Protein AF-A0A2E4G5W6-F1 (afdb_monomer)

Solvent-accessible surface area (backbone atoms only — not comparable to full-atom values): 6789 Å² total; per-residue (Å²): 129,82,66,74,68,64,80,76,56,88,83,87,88,67,90,46,56,69,54,44,52,52,46,38,73,75,73,43,85,58,76,63,47,75,35,42,46,75,60,57,67,69,64,52,54,46,64,72,65,70,58,87,76,88,76,76,81,68,80,79,69,26,27,45,52,50,52,53,50,50,51,53,52,22,63,78,69,74,39,74,60,57,49,73,48,70,49,49,91,47,65,68,57,39,49,51,40,54,48,54,53,56,51,43,34,73,76,70,70,71

Mean predicted aligned error: 7.28 Å

Sequence (110 aa):
MADSRYNQFSWDIVRSYDAFVAYIEERGVPEFISFDHDLADEHYRALMSGQDHEEHKLPEKTGYTCAKWLVEYCIDKGQKFPEFHVHSMNPIGGDNIKGVVASARKAAGI

Structure (mmCIF, N/CA/C/O backbone):
data_AF-A0A2E4G5W6-F1
#
_entry.id   AF-A0A2E4G5W6-F1
#
loop_
_atom_site.group_PDB
_atom_site.id
_atom_site.type_symbol
_atom_site.label_atom_id
_atom_site.label_alt_id
_atom_site.label_comp_id
_atom_site.label_asym_id
_atom_site.label_entity_id
_atom_site.label_seq_id
_atom_site.pdbx_PDB_ins_code
_atom_site.Cartn_x
_atom_site.Cartn_y
_atom_site.Cartn_z
_atom_site.occupancy
_atom_site.B_iso_or_equiv
_atom_site.auth_seq_id
_atom_site.auth_comp_id
_atom_site.auth_asym_id
_atom_site.auth_atom_id
_atom_site.pdbx_PDB_model_num
ATOM 1 N N . MET A 1 1 ? 18.798 -10.092 5.964 1.00 49.00 1 MET A N 1
ATOM 2 C CA . MET A 1 1 ? 17.978 -11.131 6.627 1.00 49.00 1 MET A CA 1
ATOM 3 C C . MET A 1 1 ? 16.531 -10.828 6.304 1.00 49.00 1 MET A C 1
ATOM 5 O O . MET A 1 1 ? 16.169 -9.662 6.395 1.00 49.00 1 MET A O 1
ATOM 9 N N . ALA A 1 2 ? 15.747 -11.823 5.884 1.00 58.81 2 ALA A N 1
ATOM 10 C CA . ALA A 1 2 ? 14.305 -11.644 5.729 1.00 58.81 2 ALA A CA 1
ATOM 11 C C . ALA A 1 2 ? 13.705 -11.253 7.089 1.00 58.81 2 ALA A C 1
ATOM 13 O O . ALA A 1 2 ? 14.117 -11.791 8.119 1.00 58.81 2 ALA A O 1
ATOM 14 N N . ASP A 1 3 ? 12.797 -10.280 7.093 1.00 66.38 3 ASP A N 1
ATOM 15 C CA . ASP A 1 3 ? 12.135 -9.809 8.308 1.00 66.38 3 ASP A CA 1
ATOM 16 C C . ASP A 1 3 ? 11.410 -10.987 8.987 1.00 66.38 3 ASP A C 1
ATOM 18 O O . ASP A 1 3 ? 10.626 -11.695 8.357 1.00 66.38 3 ASP A O 1
ATOM 22 N N . SER A 1 4 ? 11.683 -11.254 10.266 1.00 71.69 4 SER A N 1
ATOM 23 C CA . SER A 1 4 ? 11.142 -12.437 10.953 1.00 71.69 4 SER A CA 1
ATOM 24 C C . SER A 1 4 ? 9.613 -12.428 11.056 1.00 71.69 4 SER A C 1
ATOM 26 O O . SER A 1 4 ? 9.016 -13.486 11.268 1.00 71.69 4 SER A O 1
ATOM 28 N N . ARG A 1 5 ? 8.973 -11.269 10.842 1.00 73.94 5 ARG A N 1
ATOM 29 C CA . ARG A 1 5 ? 7.515 -11.132 10.741 1.00 73.94 5 ARG A CA 1
ATOM 30 C C . ARG A 1 5 ? 6.928 -11.918 9.573 1.00 73.94 5 ARG A C 1
ATOM 32 O O . ARG A 1 5 ? 5.811 -12.400 9.695 1.00 73.94 5 ARG A O 1
ATOM 39 N N . TYR A 1 6 ? 7.674 -12.138 8.486 1.00 71.88 6 TYR A N 1
ATOM 40 C CA . TYR A 1 6 ? 7.181 -12.933 7.352 1.00 71.88 6 TYR A CA 1
ATOM 41 C C . TYR A 1 6 ? 6.806 -14.365 7.744 1.00 71.88 6 TYR A C 1
ATOM 43 O O . TYR A 1 6 ? 5.867 -14.917 7.180 1.00 71.88 6 TYR A O 1
ATOM 51 N N . ASN A 1 7 ? 7.473 -14.943 8.744 1.00 79.75 7 ASN A N 1
ATOM 52 C CA . ASN A 1 7 ? 7.211 -16.313 9.193 1.00 79.75 7 ASN A CA 1
ATOM 53 C C . ASN A 1 7 ? 6.015 -16.424 10.154 1.00 79.75 7 ASN A C 1
ATOM 55 O O . ASN A 1 7 ? 5.684 -17.525 10.584 1.00 79.75 7 ASN A O 1
ATOM 59 N N . GLN A 1 8 ? 5.400 -15.299 10.533 1.00 79.31 8 GLN A N 1
ATOM 60 C CA . GLN A 1 8 ? 4.273 -15.260 11.470 1.00 79.31 8 GLN A CA 1
ATOM 61 C C . GLN A 1 8 ? 2.914 -15.290 10.760 1.00 79.31 8 GLN A C 1
ATOM 63 O O . GLN A 1 8 ? 1.894 -15.476 11.418 1.00 79.31 8 GLN A O 1
ATOM 68 N N . PHE A 1 9 ? 2.895 -15.135 9.432 1.00 78.88 9 PHE A N 1
ATOM 69 C CA . PHE A 1 9 ? 1.672 -15.021 8.639 1.00 78.88 9 PHE A CA 1
ATOM 70 C C . PHE A 1 9 ? 1.621 -16.058 7.515 1.00 78.88 9 PHE A C 1
ATOM 72 O O . PHE A 1 9 ? 2.647 -16.474 6.976 1.00 78.88 9 PHE A O 1
ATOM 79 N N . SER A 1 10 ? 0.399 -16.443 7.137 1.00 87.06 10 SER A N 1
ATOM 80 C CA . SER A 1 10 ? 0.136 -17.040 5.824 1.00 87.06 10 SER A CA 1
ATOM 81 C C . SER A 1 10 ? -0.041 -15.912 4.811 1.00 87.06 10 SER A C 1
ATOM 83 O O . SER A 1 10 ? -0.708 -14.925 5.111 1.00 87.06 10 SER A O 1
ATOM 85 N N . TRP A 1 11 ? 0.574 -16.045 3.637 1.00 90.00 11 TRP A N 1
ATOM 86 C CA . TRP A 1 11 ? 0.630 -14.978 2.639 1.00 90.00 11 TRP A CA 1
ATOM 87 C C . TRP A 1 11 ? -0.201 -15.312 1.406 1.00 90.00 11 TRP A C 1
ATOM 89 O O . TRP A 1 11 ? 0.067 -16.304 0.729 1.00 90.00 11 TRP A O 1
ATOM 99 N N . ASP A 1 12 ? -1.133 -14.425 1.070 1.00 94.00 12 ASP A N 1
ATOM 100 C CA . ASP A 1 12 ? -1.748 -14.358 -0.252 1.00 94.00 12 ASP A CA 1
ATOM 101 C C . ASP A 1 12 ? -0.923 -13.403 -1.131 1.00 94.00 12 ASP A C 1
ATOM 103 O O . ASP A 1 12 ? -0.717 -12.238 -0.786 1.00 94.00 12 ASP A O 1
ATOM 107 N N . ILE A 1 13 ? -0.399 -13.904 -2.255 1.00 92.31 13 ILE A N 1
ATOM 108 C CA . ILE A 1 13 ? 0.511 -13.147 -3.130 1.00 92.31 13 ILE A CA 1
ATOM 109 C C . ILE A 1 13 ? -0.234 -12.692 -4.384 1.00 92.31 13 ILE A C 1
ATOM 111 O O . ILE A 1 13 ? -0.573 -13.506 -5.245 1.00 92.31 13 ILE A O 1
ATOM 115 N N . VAL A 1 14 ? -0.398 -11.378 -4.528 1.00 92.25 14 VAL A N 1
ATOM 116 C CA . VAL A 1 14 ? -0.908 -10.720 -5.740 1.00 92.25 14 VAL A CA 1
ATOM 117 C C . VAL A 1 14 ? 0.236 -10.037 -6.488 1.00 92.25 14 VAL A C 1
ATOM 119 O O . VAL A 1 14 ? 1.164 -9.522 -5.870 1.00 92.25 14 VAL A O 1
ATOM 122 N N . ARG A 1 15 ? 0.202 -10.074 -7.827 1.00 89.44 15 ARG A N 1
ATOM 123 C CA . ARG A 1 15 ? 1.321 -9.629 -8.686 1.00 89.44 15 ARG A CA 1
ATOM 124 C C . ARG A 1 15 ? 0.963 -8.539 -9.700 1.00 89.44 15 ARG A C 1
ATOM 126 O O . ARG A 1 15 ? 1.735 -8.264 -10.608 1.00 89.44 15 ARG A O 1
ATOM 133 N N . SER A 1 16 ? -0.213 -7.941 -9.578 1.00 88.94 16 SER A N 1
ATOM 134 C CA . SER A 1 16 ? -0.589 -6.772 -10.369 1.00 88.94 16 SER A CA 1
ATOM 135 C C . SER A 1 16 ? -1.454 -5.846 -9.534 1.00 88.94 16 SER A C 1
ATOM 137 O O . SER A 1 16 ? -2.096 -6.279 -8.573 1.00 88.94 16 SER A O 1
ATOM 139 N N . TYR A 1 17 ? -1.492 -4.575 -9.923 1.00 90.88 17 TYR A N 1
ATOM 140 C CA . TYR A 1 17 ? -2.360 -3.594 -9.284 1.00 90.88 17 TYR A CA 1
ATOM 141 C C . TYR A 1 17 ? -3.836 -4.008 -9.344 1.00 90.88 17 TYR A C 1
ATOM 143 O O . TYR A 1 17 ? -4.535 -3.934 -8.339 1.00 90.88 17 TYR A O 1
ATOM 151 N N . ASP A 1 18 ? -4.309 -4.499 -10.492 1.00 91.88 18 ASP A N 1
ATOM 152 C CA . ASP A 1 18 ? -5.719 -4.874 -10.641 1.00 91.88 18 ASP A CA 1
ATOM 153 C C . ASP A 1 18 ? -6.072 -6.081 -9.752 1.00 91.88 18 ASP A C 1
ATOM 155 O O . ASP A 1 18 ? -7.122 -6.095 -9.113 1.00 91.88 18 ASP A O 1
ATOM 159 N N . ALA A 1 19 ? -5.165 -7.063 -9.635 1.00 93.19 19 ALA A N 1
ATOM 160 C CA . ALA A 1 19 ? -5.339 -8.189 -8.718 1.00 93.19 19 ALA A CA 1
ATOM 161 C C . ALA A 1 19 ? -5.305 -7.743 -7.249 1.00 93.19 19 ALA A C 1
ATOM 163 O O . ALA A 1 19 ? -6.034 -8.288 -6.428 1.00 93.19 19 ALA A O 1
ATOM 164 N N . PHE A 1 20 ? -4.480 -6.748 -6.919 1.00 95.50 20 PHE A N 1
ATOM 165 C CA . PHE A 1 20 ? -4.430 -6.154 -5.587 1.00 95.50 20 PHE A CA 1
ATOM 166 C C . PHE A 1 20 ? -5.745 -5.461 -5.214 1.00 95.50 20 PHE A C 1
ATOM 168 O O . PHE A 1 20 ? -6.287 -5.732 -4.145 1.00 95.50 20 PHE A O 1
ATOM 175 N N . VAL A 1 21 ? -6.281 -4.619 -6.101 1.00 96.06 21 VAL A N 1
ATOM 176 C CA . VAL A 1 21 ? -7.566 -3.936 -5.888 1.00 96.06 21 VAL A CA 1
ATOM 177 C C . VAL A 1 21 ? -8.685 -4.956 -5.701 1.00 96.06 21 VAL A C 1
ATOM 179 O O . VAL A 1 21 ? -9.360 -4.932 -4.674 1.00 96.06 21 VAL A O 1
ATOM 182 N N . ALA A 1 22 ? -8.812 -5.907 -6.632 1.00 97.38 22 ALA A N 1
ATOM 183 C CA . ALA A 1 22 ? -9.832 -6.949 -6.559 1.00 97.38 22 ALA A CA 1
ATOM 184 C C . ALA A 1 22 ? -9.733 -7.759 -5.257 1.00 97.38 22 ALA A C 1
ATOM 186 O O . ALA A 1 22 ? -10.748 -8.047 -4.627 1.00 97.38 22 ALA A O 1
ATOM 187 N N . TYR A 1 23 ? -8.513 -8.074 -4.811 1.00 96.94 23 TYR A N 1
ATOM 188 C CA . TYR A 1 23 ? -8.289 -8.797 -3.562 1.00 96.94 23 TYR A CA 1
ATOM 189 C C . TYR A 1 23 ? -8.810 -8.025 -2.342 1.00 96.94 23 TYR A C 1
ATOM 191 O O . TYR A 1 23 ? -9.520 -8.598 -1.516 1.00 96.94 23 TYR A O 1
ATOM 199 N N . ILE A 1 24 ? -8.482 -6.733 -2.224 1.00 97.38 24 ILE A N 1
ATOM 200 C CA . ILE A 1 24 ? -8.926 -5.898 -1.097 1.00 97.38 24 ILE A CA 1
ATOM 201 C C . ILE A 1 24 ? -10.441 -5.670 -1.136 1.00 97.38 24 ILE A C 1
ATOM 203 O O . ILE A 1 24 ? -11.086 -5.666 -0.089 1.00 97.38 24 ILE A O 1
ATOM 207 N N . GLU A 1 25 ? -11.027 -5.502 -2.320 1.00 96.62 25 GLU A N 1
ATOM 208 C CA . GLU A 1 25 ? -12.477 -5.343 -2.466 1.00 96.62 25 GLU A CA 1
ATOM 209 C C . GLU A 1 25 ? -13.245 -6.628 -2.114 1.00 96.62 25 GLU A C 1
ATOM 211 O O . GLU A 1 25 ? -14.299 -6.552 -1.483 1.00 96.62 25 GLU A O 1
ATOM 216 N N . GLU A 1 26 ? -12.718 -7.803 -2.472 1.00 97.12 26 GLU A N 1
ATOM 217 C CA . GLU A 1 26 ? -13.357 -9.098 -2.204 1.00 97.12 26 GLU A CA 1
ATOM 218 C C . GLU A 1 26 ? -13.183 -9.553 -0.748 1.00 97.12 26 GLU A C 1
ATOM 220 O O . GLU A 1 26 ? -14.122 -10.063 -0.134 1.00 97.12 26 GLU A O 1
ATOM 225 N N . ARG A 1 27 ? -11.979 -9.392 -0.186 1.00 95.44 27 ARG A N 1
ATOM 226 C CA . ARG A 1 27 ? -11.597 -9.981 1.112 1.00 95.44 27 ARG A CA 1
ATOM 227 C C . ARG A 1 27 ? -11.454 -8.970 2.241 1.00 95.44 27 ARG A C 1
ATOM 229 O O . ARG A 1 27 ? -11.353 -9.369 3.400 1.00 95.44 27 ARG A O 1
ATOM 236 N N . GLY A 1 28 ? -11.480 -7.681 1.921 1.00 95.19 28 GLY A N 1
ATOM 237 C CA . GLY A 1 28 ? -11.244 -6.602 2.867 1.00 95.19 28 GLY A CA 1
ATOM 238 C C . GLY A 1 28 ? -9.761 -6.317 3.102 1.00 95.19 28 GLY A C 1
ATOM 239 O O . GLY A 1 28 ? -8.862 -6.936 2.530 1.00 95.19 28 GLY A O 1
ATOM 240 N N . VAL A 1 29 ? -9.512 -5.332 3.965 1.00 95.19 29 VAL A N 1
ATOM 241 C CA . VAL A 1 29 ? -8.164 -4.902 4.343 1.00 95.19 29 VAL A CA 1
ATOM 242 C C . VAL A 1 29 ? -7.560 -5.924 5.321 1.00 95.19 29 VAL A C 1
ATOM 244 O O . VAL A 1 29 ? -8.171 -6.185 6.360 1.00 95.19 29 VAL A O 1
ATOM 247 N N . PRO A 1 30 ? -6.388 -6.518 5.020 1.00 94.31 30 PRO A N 1
ATOM 248 C CA . PRO A 1 30 ? -5.754 -7.506 5.893 1.00 94.31 30 PRO A CA 1
ATOM 249 C C . PRO A 1 30 ? -5.191 -6.852 7.160 1.00 94.31 30 PRO A C 1
ATOM 251 O O . PRO A 1 30 ? -5.038 -5.641 7.222 1.00 94.31 30 PRO A O 1
ATOM 254 N N . GLU A 1 31 ? -4.805 -7.638 8.165 1.00 92.12 31 GLU A N 1
ATOM 255 C CA . GLU A 1 31 ? -4.127 -7.091 9.355 1.00 92.12 31 GLU A CA 1
ATOM 256 C C . GLU A 1 31 ? -2.698 -6.607 9.055 1.00 92.12 31 GLU A C 1
ATOM 258 O O . GLU A 1 31 ? -2.228 -5.627 9.642 1.00 92.12 31 GLU A O 1
ATOM 263 N N . PHE A 1 32 ? -2.013 -7.290 8.132 1.00 92.94 32 PHE A N 1
ATOM 264 C CA . PHE A 1 32 ? -0.644 -6.996 7.727 1.00 92.94 32 PHE A CA 1
ATOM 265 C C . PHE A 1 32 ? -0.491 -7.066 6.209 1.00 92.94 32 PHE A C 1
ATOM 267 O O . PHE A 1 32 ? -1.029 -7.969 5.567 1.00 92.94 32 PHE A O 1
ATOM 274 N N . ILE A 1 33 ? 0.269 -6.133 5.637 1.00 94.94 33 ILE A N 1
ATOM 275 C CA . ILE A 1 33 ? 0.527 -6.082 4.197 1.00 94.94 33 ILE A CA 1
ATOM 276 C C . ILE A 1 33 ? 2.000 -5.813 3.896 1.00 94.94 33 ILE A C 1
ATOM 278 O O . ILE A 1 33 ? 2.669 -5.063 4.601 1.00 94.94 33 ILE A O 1
ATOM 282 N N . SER A 1 34 ? 2.532 -6.414 2.835 1.00 93.88 34 SER A N 1
ATOM 283 C CA .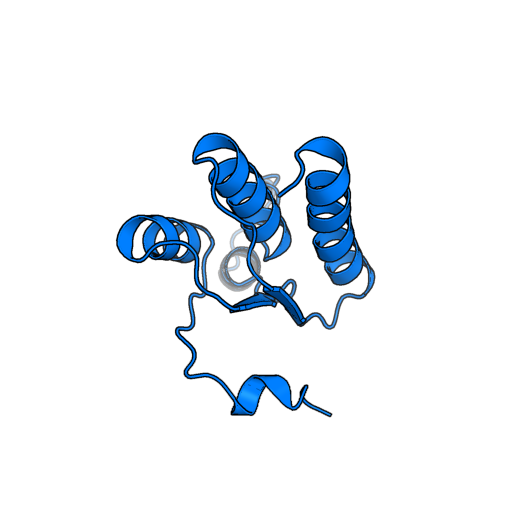 SER A 1 34 ? 3.874 -6.095 2.344 1.00 93.88 34 SER A CA 1
ATOM 284 C C . SER A 1 34 ? 3.789 -5.558 0.925 1.00 93.88 34 SER A C 1
ATOM 286 O O . SER A 1 34 ? 3.226 -6.215 0.051 1.00 93.88 34 SER A O 1
ATOM 288 N N . PHE A 1 35 ? 4.324 -4.358 0.706 1.00 93.94 35 PHE A N 1
ATOM 289 C CA . PHE A 1 35 ? 4.388 -3.740 -0.614 1.00 93.94 35 PHE A CA 1
ATOM 290 C C . PHE A 1 35 ? 5.737 -4.024 -1.263 1.00 93.94 35 PHE A C 1
ATOM 292 O O . PHE A 1 35 ? 6.775 -3.744 -0.662 1.00 93.94 35 PHE A O 1
ATOM 299 N N . ASP A 1 36 ? 5.704 -4.523 -2.496 1.00 89.88 36 ASP A N 1
ATOM 300 C CA . ASP A 1 36 ? 6.887 -4.727 -3.327 1.00 89.88 36 ASP A CA 1
ATOM 301 C C . ASP A 1 36 ? 6.962 -3.632 -4.399 1.00 89.88 36 ASP A C 1
ATOM 303 O O . ASP A 1 36 ? 6.058 -3.494 -5.228 1.00 89.88 36 ASP A O 1
ATOM 307 N N . HIS A 1 37 ? 8.004 -2.803 -4.347 1.00 85.31 37 HIS A N 1
ATOM 308 C CA . HIS A 1 37 ? 8.210 -1.763 -5.358 1.00 85.31 37 HIS A CA 1
ATOM 30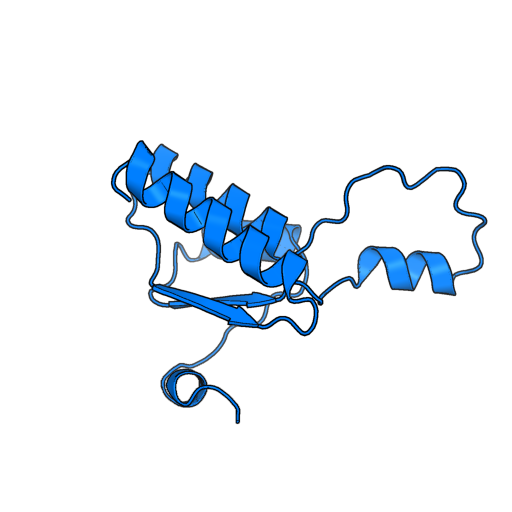9 C C . HIS A 1 37 ? 8.829 -2.325 -6.644 1.00 85.31 37 HIS A C 1
ATOM 311 O O . HIS A 1 37 ? 8.617 -1.761 -7.714 1.00 85.31 37 H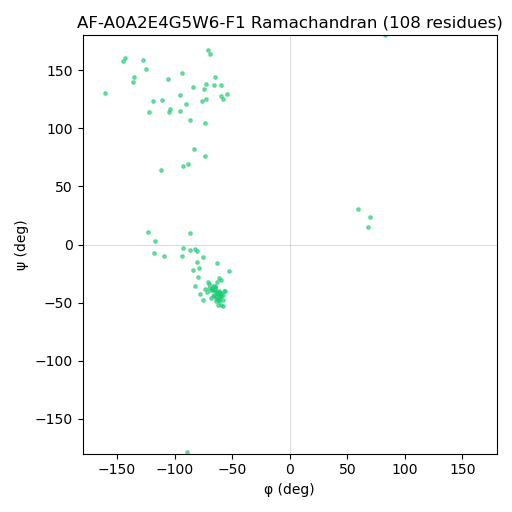IS A O 1
ATOM 317 N N . ASP A 1 38 ? 9.602 -3.404 -6.550 1.00 79.81 38 ASP A N 1
ATOM 318 C CA . ASP A 1 38 ? 10.386 -3.929 -7.669 1.00 79.81 38 ASP A CA 1
ATOM 319 C C . ASP A 1 38 ? 9.585 -4.895 -8.543 1.00 79.81 38 ASP A C 1
ATOM 321 O O . ASP A 1 38 ? 10.069 -5.356 -9.579 1.00 79.81 38 ASP A O 1
ATOM 325 N N . LEU A 1 39 ? 8.349 -5.199 -8.141 1.00 73.62 39 LEU A N 1
ATOM 326 C CA . LEU A 1 39 ? 7.414 -6.005 -8.905 1.00 73.62 39 LEU A CA 1
ATOM 327 C C . LEU A 1 39 ? 6.865 -5.201 -10.103 1.00 73.62 39 LEU A C 1
ATOM 329 O O . LEU A 1 39 ? 5.748 -4.694 -10.096 1.00 73.62 39 LEU A O 1
ATOM 333 N N . ALA A 1 40 ? 7.708 -5.074 -11.123 1.00 62.22 40 ALA A N 1
ATOM 334 C CA . ALA A 1 40 ? 7.544 -4.284 -12.340 1.00 62.22 40 ALA A CA 1
ATOM 335 C C . ALA A 1 40 ? 7.383 -5.206 -13.568 1.00 62.22 40 ALA A C 1
ATOM 337 O O . ALA A 1 40 ? 8.242 -5.287 -14.447 1.00 62.22 40 ALA A O 1
ATOM 338 N N . ASP A 1 41 ? 6.304 -5.990 -13.603 1.00 58.00 41 ASP A N 1
ATOM 339 C CA . ASP A 1 41 ? 6.145 -7.080 -14.584 1.00 58.00 41 ASP A CA 1
ATOM 340 C C . ASP A 1 41 ? 5.588 -6.587 -15.942 1.00 58.00 41 ASP A C 1
ATOM 342 O O . ASP A 1 41 ? 5.769 -7.228 -16.980 1.00 58.00 41 ASP A O 1
ATOM 346 N N . GLU A 1 42 ? 4.909 -5.436 -15.954 1.00 56.69 42 GLU A N 1
ATOM 347 C CA . GLU A 1 42 ? 4.229 -4.887 -17.138 1.00 56.69 42 GLU A CA 1
ATOM 348 C C . GLU A 1 42 ? 5.231 -4.291 -18.137 1.00 56.69 42 GLU A C 1
ATOM 350 O O . GLU A 1 42 ? 5.209 -4.620 -19.324 1.00 56.69 42 GLU A O 1
ATOM 355 N N . HIS A 1 43 ? 6.161 -3.465 -17.647 1.00 54.38 43 HIS A N 1
ATOM 356 C CA . HIS A 1 43 ? 7.181 -2.820 -18.473 1.00 54.38 43 HIS A CA 1
ATOM 357 C C . HIS A 1 43 ? 8.221 -3.815 -18.997 1.00 54.38 43 HIS A C 1
ATOM 359 O O . HIS A 1 43 ? 8.628 -3.715 -20.153 1.00 54.38 43 HIS A O 1
ATOM 365 N N . TYR A 1 44 ? 8.618 -4.812 -18.198 1.00 55.06 44 TYR A N 1
A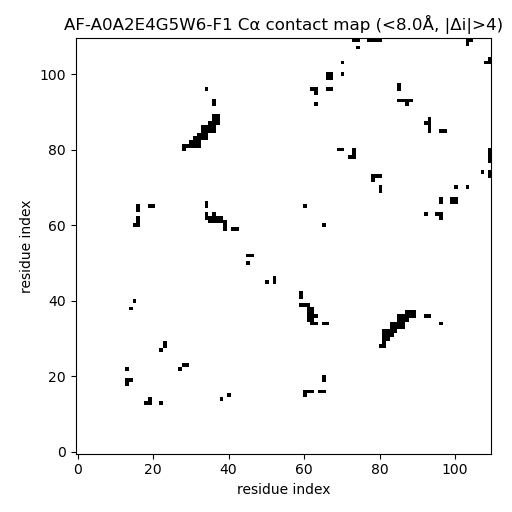TOM 366 C CA . TYR A 1 44 ? 9.601 -5.808 -18.637 1.00 55.06 44 TYR A CA 1
ATOM 367 C C . TYR A 1 44 ? 9.056 -6.716 -19.742 1.00 55.06 44 TYR A C 1
ATOM 369 O O . TYR A 1 44 ? 9.773 -7.011 -20.695 1.00 55.06 44 TYR A O 1
ATOM 377 N N . ARG A 1 45 ? 7.781 -7.128 -19.665 1.00 59.19 45 ARG A N 1
ATOM 378 C CA . ARG A 1 45 ? 7.140 -7.919 -20.730 1.00 59.19 45 ARG A CA 1
ATOM 379 C C . ARG A 1 45 ? 7.098 -7.173 -22.060 1.00 59.19 45 ARG A C 1
ATOM 381 O O . ARG A 1 45 ? 7.330 -7.783 -23.099 1.00 59.19 45 ARG A O 1
ATOM 388 N N . ALA A 1 46 ? 6.824 -5.875 -22.010 1.00 56.84 46 ALA A N 1
ATOM 389 C CA . ALA A 1 46 ? 6.734 -5.019 -23.183 1.00 56.84 46 ALA A CA 1
ATOM 390 C C . ALA A 1 46 ? 8.126 -4.707 -23.779 1.00 56.84 46 ALA A C 1
ATOM 392 O O . ALA A 1 46 ? 8.330 -4.781 -24.986 1.00 56.84 46 ALA A O 1
ATOM 393 N N . LEU A 1 47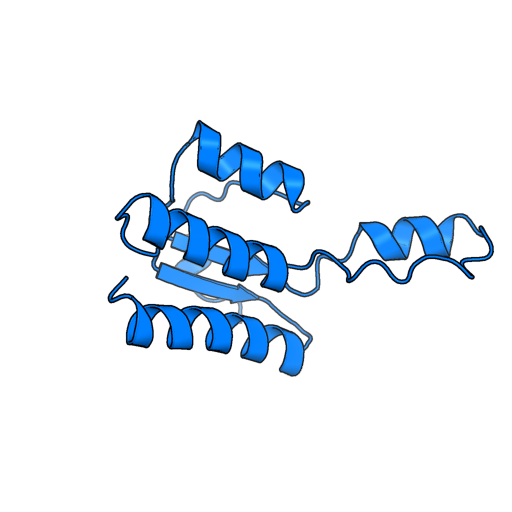 ? 9.137 -4.499 -22.926 1.00 56.66 47 LEU A N 1
ATOM 394 C CA . LEU A 1 47 ? 10.532 -4.354 -23.358 1.00 56.66 47 LEU A CA 1
ATOM 395 C C . LEU A 1 47 ? 11.082 -5.644 -24.000 1.00 56.66 47 LEU A C 1
ATOM 397 O O . LEU A 1 47 ? 11.854 -5.596 -24.955 1.00 56.66 47 LEU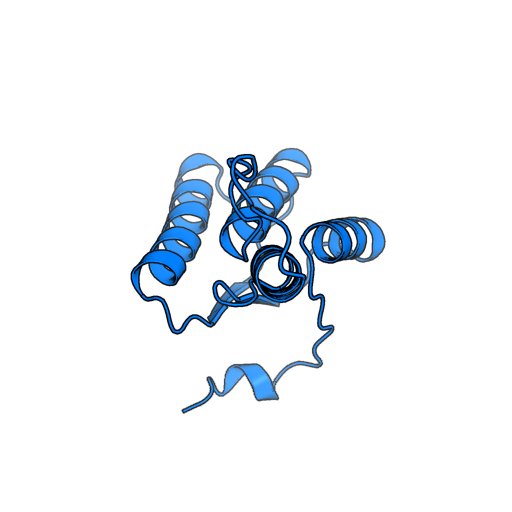 A O 1
ATOM 401 N N . MET A 1 48 ? 10.672 -6.809 -23.486 1.00 58.28 48 MET A N 1
ATOM 402 C CA . MET A 1 48 ? 11.089 -8.127 -23.979 1.00 58.28 48 MET A CA 1
ATOM 403 C C . MET A 1 48 ? 10.320 -8.595 -25.223 1.00 58.28 48 MET A C 1
ATOM 405 O O . MET A 1 48 ? 10.772 -9.525 -25.890 1.00 58.28 48 MET A O 1
ATOM 409 N N . SER A 1 49 ? 9.181 -7.977 -25.562 1.00 63.72 49 SER A N 1
ATOM 410 C CA . SER A 1 49 ? 8.418 -8.307 -26.776 1.00 63.72 49 SER A CA 1
ATOM 411 C C . SER A 1 49 ? 8.994 -7.663 -28.043 1.00 63.72 49 SER A C 1
ATOM 413 O O . SER A 1 49 ? 8.528 -7.965 -29.142 1.00 63.72 49 SER A O 1
ATOM 415 N N . GLY A 1 50 ? 10.018 -6.807 -27.914 1.00 56.97 50 GLY A N 1
ATOM 416 C CA . GLY A 1 50 ? 10.675 -6.143 -29.043 1.00 56.97 50 GLY A CA 1
ATOM 417 C C . GLY A 1 50 ? 9.787 -5.124 -29.760 1.00 56.97 50 GLY A C 1
ATOM 418 O O . GLY A 1 50 ? 10.099 -4.731 -30.883 1.00 56.97 50 GLY A O 1
ATOM 419 N N . GLN A 1 51 ? 8.674 -4.717 -29.144 1.00 58.41 51 GLN A N 1
ATOM 420 C CA . GLN A 1 51 ? 7.865 -3.614 -29.645 1.00 58.41 51 GLN A CA 1
ATOM 421 C C . GLN A 1 51 ? 8.596 -2.299 -29.346 1.00 58.41 51 GLN A C 1
ATOM 423 O O . GLN A 1 51 ? 9.150 -2.109 -28.268 1.00 58.41 51 GLN A O 1
ATOM 428 N N . ASP A 1 52 ? 8.669 -1.410 -30.331 1.00 48.91 52 ASP A N 1
ATOM 429 C CA . ASP A 1 52 ? 9.322 -0.109 -30.190 1.00 48.91 52 ASP A CA 1
ATOM 430 C C . ASP A 1 52 ? 8.408 0.793 -29.340 1.00 48.91 52 ASP A C 1
ATOM 432 O O . ASP A 1 52 ? 7.326 1.198 -29.764 1.00 48.91 52 ASP A O 1
ATOM 436 N N . HIS A 1 53 ? 8.784 1.001 -28.079 1.00 55.38 53 HIS A N 1
ATOM 437 C CA . HIS A 1 53 ? 7.968 1.674 -27.066 1.00 55.38 53 HIS A CA 1
ATOM 438 C C . HIS A 1 53 ? 8.197 3.199 -27.074 1.00 55.38 53 HIS A C 1
ATOM 440 O O . HIS A 1 53 ? 8.723 3.761 -26.118 1.00 55.38 53 HIS A O 1
ATOM 446 N N . GLU A 1 54 ? 7.758 3.903 -28.120 1.00 52.47 54 GLU A N 1
ATOM 447 C CA . GLU A 1 54 ? 7.657 5.380 -28.092 1.00 52.47 54 GLU A CA 1
ATOM 448 C C . GLU A 1 54 ? 6.445 5.873 -27.257 1.00 52.47 54 GLU A C 1
ATOM 450 O O . GLU A 1 54 ? 6.346 7.059 -26.938 1.00 52.47 54 GLU A O 1
ATOM 455 N N . GLU A 1 55 ? 5.525 4.985 -26.843 1.00 49.66 55 GLU A N 1
ATOM 456 C CA . GLU A 1 55 ? 4.221 5.390 -26.280 1.00 49.66 55 GLU A CA 1
ATOM 457 C C . GLU A 1 55 ? 3.918 5.011 -24.817 1.00 49.66 55 GLU A C 1
ATOM 459 O O . GLU A 1 55 ? 2.857 5.367 -24.306 1.00 49.66 55 GLU A O 1
ATOM 464 N N . HIS A 1 56 ? 4.830 4.394 -24.062 1.00 48.53 56 HIS A N 1
ATOM 465 C CA . HIS A 1 56 ? 4.530 4.026 -22.667 1.00 48.53 56 HIS A CA 1
ATOM 466 C C . HIS A 1 56 ? 4.957 5.104 -21.663 1.00 48.53 56 HIS A C 1
ATOM 468 O O . HIS A 1 56 ? 5.856 4.933 -20.847 1.00 48.53 56 HIS A O 1
ATOM 474 N N . LYS A 1 57 ? 4.255 6.243 -21.727 1.00 51.88 57 LYS A N 1
ATOM 475 C CA . LYS A 1 57 ? 4.251 7.306 -20.699 1.00 51.88 57 LYS A CA 1
ATOM 476 C C . LYS A 1 57 ? 3.229 7.061 -19.584 1.00 51.88 57 LYS A C 1
ATOM 478 O O . LYS A 1 57 ? 2.952 7.970 -18.800 1.00 51.88 57 LYS A O 1
ATOM 483 N N . LEU A 1 58 ? 2.617 5.880 -19.526 1.00 53.25 58 LEU A N 1
ATOM 484 C CA . LEU A 1 58 ? 1.760 5.544 -18.396 1.00 53.25 58 LEU A CA 1
ATOM 485 C C . LEU A 1 58 ? 2.666 5.281 -17.186 1.00 53.25 58 LEU A C 1
ATOM 487 O O . LEU A 1 58 ? 3.593 4.481 -17.303 1.00 53.25 58 LEU A O 1
ATOM 491 N N . PRO A 1 59 ? 2.463 5.975 -16.052 1.00 62.66 59 PRO A N 1
ATOM 492 C CA . PRO A 1 59 ? 3.264 5.736 -14.864 1.00 62.66 59 PRO A CA 1
ATOM 493 C C . PRO A 1 59 ? 3.094 4.280 -14.439 1.00 62.66 59 PRO A C 1
ATOM 495 O O . PRO A 1 59 ? 1.972 3.790 -14.302 1.00 62.66 59 PRO A O 1
ATOM 498 N N . GLU A 1 60 ? 4.220 3.602 -14.256 1.00 71.50 60 GLU A N 1
ATOM 499 C CA . GLU A 1 60 ? 4.263 2.206 -13.851 1.00 71.50 60 GLU A CA 1
ATOM 500 C C . GLU A 1 60 ? 3.467 1.988 -12.556 1.00 71.50 60 GLU A C 1
ATOM 502 O O . GLU A 1 60 ? 3.636 2.704 -11.562 1.00 71.50 60 GLU A O 1
ATOM 507 N N . LYS A 1 61 ? 2.567 1.000 -12.564 1.00 81.69 61 LYS A N 1
ATOM 508 C CA . LYS A 1 61 ? 1.766 0.649 -11.391 1.00 81.69 61 LYS A CA 1
ATOM 509 C C . LYS A 1 61 ? 2.567 -0.270 -10.464 1.00 81.69 61 LYS A C 1
ATOM 511 O O . LYS A 1 61 ? 2.410 -1.483 -10.490 1.00 81.69 61 LYS A O 1
ATOM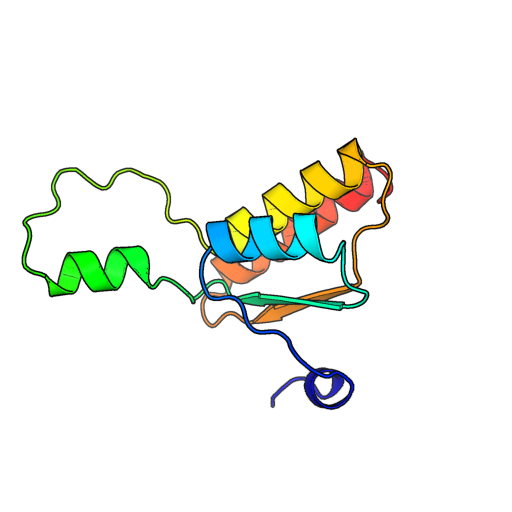 516 N N . THR A 1 62 ? 3.421 0.322 -9.632 1.00 87.62 62 THR A N 1
ATOM 517 C CA . THR A 1 62 ? 4.231 -0.407 -8.638 1.00 87.62 62 THR A CA 1
ATOM 518 C C . THR A 1 62 ? 3.504 -0.552 -7.295 1.00 87.62 62 THR A C 1
ATOM 520 O O . THR A 1 62 ? 2.394 -0.040 -7.106 1.00 87.62 62 THR A O 1
ATOM 523 N N . GLY A 1 63 ? 4.161 -1.166 -6.301 1.00 90.19 63 GLY A N 1
ATOM 524 C CA . GLY A 1 63 ? 3.692 -1.180 -4.910 1.00 90.19 63 GLY A CA 1
ATOM 525 C C . GLY A 1 63 ? 3.386 0.209 -4.325 1.00 90.19 63 GLY A C 1
ATOM 526 O O . GLY A 1 63 ? 2.559 0.318 -3.421 1.00 90.19 63 GLY A O 1
ATOM 527 N N . TYR A 1 64 ? 3.968 1.284 -4.873 1.00 92.50 64 TYR A N 1
ATOM 528 C CA . TYR A 1 64 ? 3.594 2.661 -4.530 1.00 92.50 64 TYR A CA 1
ATOM 529 C C . TYR A 1 64 ? 2.154 2.996 -4.914 1.00 92.50 64 TYR A C 1
ATOM 531 O O . TYR A 1 64 ? 1.411 3.556 -4.104 1.00 92.50 64 TYR A O 1
ATOM 539 N N . THR A 1 65 ? 1.737 2.608 -6.116 1.00 92.81 65 THR A N 1
ATOM 540 C CA . THR A 1 65 ? 0.376 2.843 -6.601 1.00 92.81 65 THR A CA 1
ATOM 541 C C . THR A 1 65 ? -0.637 2.058 -5.766 1.00 92.81 65 THR A C 1
ATOM 543 O O . THR A 1 65 ? -1.665 2.614 -5.382 1.00 92.81 65 THR A O 1
ATOM 546 N N . CYS A 1 66 ? -0.311 0.818 -5.383 1.00 94.94 66 CYS A N 1
ATOM 547 C CA . CYS A 1 66 ? -1.124 0.020 -4.458 1.00 94.94 66 CYS A CA 1
ATOM 548 C C . CYS A 1 66 ? -1.257 0.680 -3.076 1.00 94.94 66 CYS A C 1
ATOM 550 O O . CYS A 1 66 ? -2.359 0.774 -2.540 1.00 94.94 66 CYS A O 1
ATOM 552 N N . ALA A 1 67 ? -0.154 1.178 -2.505 1.00 95.44 67 ALA A N 1
ATOM 553 C CA . ALA A 1 67 ? -0.170 1.837 -1.198 1.00 95.44 67 ALA A CA 1
ATOM 554 C C . ALA A 1 67 ? -1.013 3.120 -1.204 1.00 95.44 67 ALA A C 1
ATOM 556 O O . ALA A 1 67 ? -1.784 3.354 -0.274 1.00 95.44 67 ALA A O 1
ATOM 557 N N . LYS A 1 68 ? -0.904 3.933 -2.264 1.00 94.81 68 LYS A N 1
ATOM 558 C CA . LYS A 1 68 ? -1.712 5.147 -2.420 1.00 94.81 68 LYS A CA 1
ATOM 559 C C . LYS A 1 68 ? -3.203 4.820 -2.534 1.00 94.81 68 LYS A C 1
ATOM 561 O O . LYS A 1 68 ? -4.003 5.425 -1.828 1.00 94.81 68 LYS A O 1
ATOM 566 N N . TRP A 1 69 ? -3.559 3.846 -3.371 1.00 96.31 69 TRP A N 1
ATOM 567 C CA . TRP A 1 69 ? -4.950 3.418 -3.511 1.00 96.31 69 TRP A CA 1
ATOM 568 C C . TRP A 1 69 ? -5.513 2.881 -2.190 1.00 96.31 69 TRP A C 1
ATOM 570 O O . TRP A 1 69 ? -6.613 3.255 -1.799 1.00 96.31 69 TRP A O 1
ATOM 580 N N . LEU A 1 70 ? -4.746 2.064 -1.455 1.00 96.69 70 LEU A N 1
ATOM 581 C CA . LEU A 1 70 ? -5.208 1.502 -0.183 1.00 96.69 70 LEU A CA 1
ATOM 582 C C . LEU A 1 70 ? -5.435 2.587 0.875 1.00 96.69 70 LEU A C 1
ATOM 584 O O . LEU A 1 70 ? -6.374 2.492 1.657 1.00 96.69 70 LEU A O 1
ATOM 588 N N . VAL A 1 71 ? -4.598 3.628 0.890 1.00 95.88 71 VAL A N 1
ATOM 589 C CA . VAL A 1 71 ? -4.806 4.801 1.747 1.00 95.88 71 VAL A CA 1
ATOM 590 C C . VAL A 1 71 ? -6.157 5.448 1.450 1.00 95.88 71 VAL A C 1
ATOM 592 O O . VAL A 1 71 ? -6.942 5.649 2.374 1.00 95.88 71 VAL A O 1
ATOM 595 N N . GLU A 1 72 ? -6.425 5.761 0.181 1.00 95.56 72 GLU A N 1
ATOM 596 C CA . GLU A 1 72 ? -7.675 6.402 -0.246 1.00 95.56 72 GLU A CA 1
ATOM 597 C C . GLU A 1 72 ? -8.876 5.511 0.100 1.00 95.56 72 GLU A C 1
ATOM 599 O O . GLU A 1 72 ? -9.827 5.967 0.730 1.00 95.56 72 GLU A O 1
AT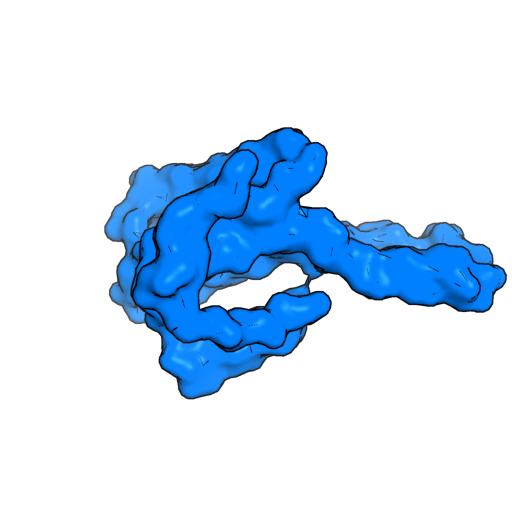OM 604 N N . TYR A 1 73 ? -8.769 4.210 -0.175 1.00 96.19 73 TYR A N 1
ATOM 605 C CA . TYR A 1 73 ? -9.783 3.219 0.171 1.00 96.19 73 TYR A CA 1
ATOM 606 C C . TYR A 1 73 ? -10.084 3.176 1.679 1.00 96.19 73 TYR A C 1
ATOM 608 O O . TYR A 1 73 ? -11.248 3.200 2.083 1.00 96.19 73 TYR A O 1
ATOM 616 N N . CYS A 1 74 ? -9.054 3.136 2.532 1.00 95.06 74 CYS A N 1
ATOM 617 C CA . CYS A 1 74 ? -9.224 3.137 3.986 1.00 95.06 74 CYS A CA 1
ATOM 618 C C . CYS A 1 74 ? -9.904 4.420 4.478 1.00 95.06 74 CYS A C 1
ATOM 620 O O . CYS A 1 74 ? -10.809 4.344 5.309 1.00 95.06 74 CYS A O 1
ATOM 622 N N . ILE A 1 75 ? -9.517 5.581 3.943 1.00 93.25 75 ILE A N 1
ATOM 623 C C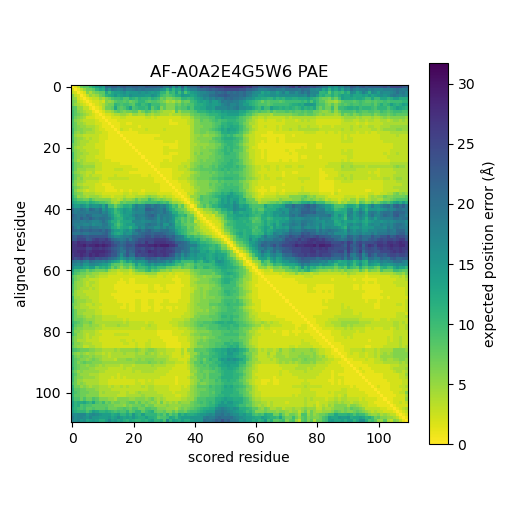A . ILE A 1 75 ? -10.124 6.874 4.288 1.00 93.25 75 ILE A CA 1
ATOM 624 C C . ILE A 1 75 ? -11.605 6.889 3.901 1.00 93.25 75 ILE A C 1
ATOM 626 O O . ILE A 1 75 ? -12.457 7.149 4.751 1.00 93.25 75 ILE A O 1
ATOM 630 N N . ASP A 1 76 ? -11.920 6.544 2.653 1.00 94.12 76 ASP A N 1
ATOM 631 C CA . ASP A 1 76 ? -13.284 6.590 2.118 1.00 94.12 76 ASP A CA 1
ATOM 632 C C . ASP A 1 76 ? -14.231 5.624 2.839 1.00 94.12 76 ASP A C 1
ATOM 634 O O . ASP A 1 76 ? -15.425 5.892 2.990 1.00 94.12 76 ASP A O 1
ATOM 638 N N . LYS A 1 77 ? -13.707 4.483 3.300 1.00 93.31 77 LYS A N 1
ATOM 639 C CA . LYS A 1 77 ? -14.475 3.463 4.025 1.00 93.31 77 LYS A CA 1
ATOM 640 C C . LYS A 1 77 ? -14.434 3.630 5.546 1.00 93.31 77 LYS A C 1
ATOM 642 O O . LYS A 1 77 ? -15.078 2.842 6.238 1.00 93.31 77 LYS A O 1
ATOM 647 N N . GLY A 1 78 ? -13.687 4.603 6.073 1.00 90.69 78 GLY A N 1
ATOM 648 C CA . GLY A 1 78 ? -13.461 4.760 7.513 1.00 90.69 78 GLY A CA 1
ATOM 649 C C . GLY A 1 78 ? -12.789 3.540 8.157 1.00 90.69 78 GLY A C 1
ATOM 650 O O . GLY A 1 78 ? -13.063 3.220 9.313 1.00 90.69 78 GLY A O 1
ATOM 651 N N . GLN A 1 79 ? -11.960 2.820 7.399 1.00 90.12 79 GLN A N 1
ATOM 652 C CA . GLN A 1 79 ? -11.224 1.651 7.871 1.00 90.12 79 GLN A CA 1
ATOM 653 C C . GLN A 1 79 ? -9.833 2.046 8.359 1.00 90.12 79 GLN A C 1
ATOM 655 O O . GLN A 1 79 ? -9.192 2.947 7.821 1.00 90.12 79 GLN A O 1
ATOM 660 N N . LYS A 1 80 ? -9.343 1.324 9.368 1.00 90.94 80 LYS A N 1
ATOM 661 C CA . LYS A 1 80 ? -7.970 1.474 9.846 1.00 90.94 80 LYS A CA 1
ATOM 662 C C . LYS A 1 80 ? -6.994 1.018 8.761 1.00 90.94 80 LYS A C 1
ATOM 664 O O . LYS A 1 80 ? -7.206 -0.031 8.151 1.00 90.94 80 LYS A O 1
ATOM 669 N N . PHE A 1 81 ? -5.911 1.765 8.561 1.00 94.25 81 PHE A N 1
ATOM 670 C CA . PHE A 1 81 ? -4.849 1.324 7.662 1.00 94.25 81 PHE A CA 1
ATOM 671 C C . PHE A 1 81 ? -4.057 0.168 8.304 1.00 94.25 81 PHE A C 1
ATOM 673 O O . PHE A 1 81 ? -3.753 0.234 9.503 1.00 94.25 81 PHE A O 1
ATOM 680 N N . PRO A 1 82 ? -3.698 -0.888 7.554 1.00 94.25 82 PRO A N 1
ATOM 681 C CA . PRO A 1 82 ? -3.055 -2.057 8.139 1.00 94.25 82 PRO A CA 1
ATOM 682 C C . PRO A 1 82 ? -1.629 -1.766 8.612 1.00 94.25 82 PRO A C 1
ATOM 684 O O . PRO A 1 82 ? -0.992 -0.780 8.222 1.00 94.25 82 PRO A O 1
ATOM 687 N N . GLU A 1 83 ? -1.094 -2.656 9.446 1.00 92.69 83 GLU A N 1
ATOM 688 C CA . GLU A 1 83 ? 0.352 -2.692 9.642 1.00 92.69 83 GLU A CA 1
ATOM 689 C C . GLU A 1 83 ? 1.016 -3.100 8.325 1.00 92.69 83 GLU A C 1
ATOM 691 O O . GLU A 1 83 ? 0.468 -3.899 7.562 1.00 92.69 83 GLU A O 1
ATOM 696 N N . PHE A 1 84 ? 2.187 -2.540 8.021 1.00 93.81 84 PHE A N 1
ATOM 697 C CA . PHE A 1 84 ? 2.812 -2.808 6.731 1.00 93.81 84 PHE A CA 1
ATOM 698 C C . PHE A 1 84 ? 4.331 -2.918 6.768 1.00 93.81 84 PHE A C 1
ATOM 700 O O . PHE A 1 84 ? 5.012 -2.429 7.673 1.00 93.81 84 PHE A O 1
ATOM 707 N N . HIS A 1 85 ? 4.856 -3.555 5.728 1.00 92.88 85 HIS A N 1
ATOM 708 C CA . HIS A 1 85 ? 6.268 -3.589 5.388 1.00 92.88 85 HIS A CA 1
ATOM 709 C C . HIS A 1 85 ? 6.469 -3.157 3.935 1.00 92.88 85 HIS A C 1
ATOM 711 O O . HIS A 1 85 ? 5.549 -3.205 3.119 1.00 92.88 85 HIS A O 1
ATOM 717 N N . VAL A 1 86 ? 7.686 -2.724 3.615 1.00 92.56 86 VAL A N 1
ATOM 718 C CA . VAL A 1 86 ? 8.081 -2.403 2.245 1.00 92.56 86 VAL A CA 1
ATOM 719 C C . VAL A 1 86 ? 9.281 -3.254 1.890 1.00 92.56 86 VAL A C 1
ATOM 721 O O . VAL A 1 86 ? 10.349 -3.097 2.482 1.00 92.56 86 VAL A O 1
ATOM 724 N N . HIS A 1 87 ? 9.087 -4.155 0.938 1.00 86.00 87 HIS A N 1
ATOM 725 C CA . HIS A 1 87 ? 10.150 -4.935 0.337 1.00 86.00 87 HIS A CA 1
ATOM 726 C C . HIS A 1 87 ? 10.583 -4.224 -0.946 1.00 86.00 87 HIS A C 1
ATOM 728 O O . HIS A 1 87 ? 9.785 -4.027 -1.853 1.00 86.00 87 HIS A O 1
ATOM 734 N N . SER A 1 88 ? 11.818 -3.729 -0.980 1.00 87.62 88 SER A N 1
ATOM 735 C CA . SER A 1 88 ? 12.332 -3.013 -2.145 1.00 87.62 88 SER A CA 1
ATOM 736 C C . SER A 1 88 ? 13.855 -2.983 -2.125 1.00 87.62 88 SER A C 1
ATOM 738 O O . SER A 1 88 ? 14.469 -2.601 -1.127 1.00 87.62 88 SER A O 1
ATOM 740 N N . MET A 1 89 ? 14.454 -3.346 -3.247 1.00 85.25 89 MET A N 1
ATOM 741 C CA . MET A 1 89 ? 15.840 -3.122 -3.627 1.00 85.25 89 MET A CA 1
ATOM 742 C C . MET A 1 89 ? 16.052 -1.686 -4.113 1.00 85.25 89 MET A C 1
ATOM 744 O O . MET A 1 89 ? 17.181 -1.197 -4.074 1.00 85.25 89 MET A O 1
ATOM 748 N N . ASN A 1 90 ? 14.988 -0.983 -4.519 1.00 85.06 90 ASN A N 1
ATOM 749 C CA . ASN A 1 90 ? 15.018 0.449 -4.792 1.00 85.06 90 ASN A CA 1
ATOM 750 C C . ASN A 1 90 ? 14.774 1.262 -3.499 1.00 85.06 90 ASN A C 1
ATOM 752 O O . ASN A 1 90 ? 13.631 1.334 -3.028 1.00 85.06 90 ASN A O 1
ATOM 756 N N . PRO A 1 91 ? 15.797 1.920 -2.918 1.00 86.56 91 PRO A N 1
ATOM 757 C CA . PRO A 1 91 ? 15.637 2.663 -1.668 1.00 86.56 91 PRO A CA 1
ATOM 758 C C . PRO A 1 91 ? 14.695 3.866 -1.816 1.00 86.56 91 PRO A C 1
ATOM 760 O O . PRO A 1 91 ? 13.878 4.110 -0.933 1.00 86.56 91 PRO A O 1
ATOM 763 N N . ILE A 1 92 ? 14.741 4.570 -2.953 1.00 89.62 92 ILE A N 1
ATOM 764 C CA . ILE A 1 92 ? 13.891 5.741 -3.218 1.00 89.62 92 ILE A CA 1
ATOM 765 C C . ILE A 1 92 ? 12.432 5.305 -3.374 1.00 89.62 92 ILE A C 1
ATOM 767 O O . ILE A 1 92 ? 11.537 5.887 -2.764 1.00 89.62 92 ILE A O 1
ATOM 771 N N . GLY A 1 93 ? 12.193 4.249 -4.156 1.00 86.75 93 GLY A N 1
ATOM 772 C CA . GLY A 1 93 ? 10.860 3.668 -4.326 1.00 86.75 93 GLY A CA 1
ATOM 773 C C . GLY A 1 93 ? 10.272 3.190 -2.997 1.00 86.75 93 GLY A C 1
ATOM 774 O O . GLY A 1 93 ? 9.120 3.485 -2.673 1.00 86.75 93 GLY A O 1
ATOM 775 N N . GLY A 1 94 ? 11.098 2.535 -2.179 1.00 91.56 94 GLY A N 1
ATOM 776 C CA . GLY A 1 94 ? 10.701 2.081 -0.853 1.00 91.56 94 GLY A CA 1
ATOM 777 C C . GLY A 1 94 ? 10.348 3.226 0.102 1.00 91.56 94 GLY A C 1
ATOM 778 O O . GLY A 1 94 ? 9.351 3.152 0.822 1.00 91.56 94 GLY A O 1
ATOM 779 N N . ASP A 1 95 ? 11.128 4.307 0.097 1.00 93.50 95 ASP A N 1
ATOM 780 C CA . ASP A 1 95 ? 10.871 5.474 0.944 1.00 93.50 95 ASP A CA 1
ATOM 781 C C . ASP A 1 95 ? 9.646 6.276 0.486 1.00 93.50 95 ASP A C 1
ATOM 783 O O . ASP A 1 95 ? 8.890 6.762 1.330 1.00 93.50 95 ASP A O 1
ATOM 787 N N . ASN A 1 96 ? 9.360 6.321 -0.818 1.00 92.50 96 ASN A N 1
ATOM 788 C CA . ASN A 1 96 ? 8.123 6.907 -1.338 1.00 92.50 96 ASN A CA 1
ATOM 789 C C . ASN A 1 96 ? 6.873 6.169 -0.825 1.00 92.50 96 ASN A C 1
ATOM 791 O O . ASN A 1 96 ? 5.902 6.817 -0.425 1.00 92.50 96 ASN A O 1
ATOM 795 N N . ILE A 1 97 ? 6.901 4.829 -0.774 1.00 93.69 97 ILE A N 1
ATOM 796 C CA . ILE A 1 97 ? 5.804 4.019 -0.210 1.00 93.69 97 ILE A CA 1
ATOM 797 C C . ILE A 1 97 ? 5.600 4.343 1.274 1.00 93.69 97 ILE A C 1
ATOM 799 O O . ILE A 1 97 ? 4.483 4.605 1.718 1.00 93.69 97 ILE A O 1
ATOM 803 N N . LYS A 1 98 ? 6.680 4.381 2.061 1.00 94.06 98 LYS A N 1
ATOM 804 C CA . LYS A 1 98 ? 6.582 4.744 3.484 1.00 94.06 98 LYS A CA 1
ATOM 805 C C . LYS A 1 98 ? 6.035 6.165 3.660 1.00 94.06 98 LYS A C 1
ATOM 807 O O . LYS A 1 98 ? 5.205 6.402 4.537 1.00 94.06 98 LYS A O 1
ATOM 812 N N . GLY A 1 99 ? 6.484 7.099 2.821 1.00 93.62 99 GLY A N 1
ATOM 813 C CA . GLY A 1 99 ? 6.107 8.509 2.869 1.00 93.62 99 GLY A CA 1
ATOM 814 C C . GLY A 1 99 ? 4.628 8.763 2.579 1.00 93.62 99 GLY A C 1
ATOM 815 O O . GLY A 1 99 ? 4.016 9.584 3.269 1.00 93.62 99 GLY A O 1
ATOM 816 N N . VAL A 1 100 ? 4.027 8.045 1.619 1.00 92.88 100 VAL A N 1
ATOM 817 C CA . VAL A 1 100 ? 2.592 8.203 1.320 1.00 92.88 100 VAL A CA 1
ATOM 818 C C . VAL A 1 100 ? 1.727 7.735 2.490 1.00 92.88 100 VAL A C 1
ATOM 820 O O . VAL A 1 100 ? 0.834 8.467 2.917 1.00 92.88 100 VAL A O 1
ATOM 823 N N . VAL A 1 101 ? 2.057 6.590 3.095 1.00 90.31 101 VAL A N 1
ATOM 824 C CA . VAL A 1 101 ? 1.314 6.072 4.253 1.00 90.31 101 VAL A CA 1
ATOM 825 C C . VAL A 1 101 ? 1.493 6.981 5.471 1.00 90.31 101 VAL A C 1
ATOM 827 O O . VAL A 1 101 ? 0.519 7.325 6.135 1.00 90.31 101 VAL A O 1
ATOM 830 N N . ALA A 1 102 ? 2.717 7.436 5.758 1.00 91.06 102 ALA A N 1
ATOM 831 C CA . ALA A 1 102 ? 2.977 8.332 6.887 1.00 91.06 102 ALA A CA 1
ATOM 832 C C . ALA A 1 102 ? 2.215 9.663 6.764 1.00 91.06 102 ALA A C 1
ATOM 834 O O . ALA A 1 102 ? 1.634 10.149 7.738 1.00 91.06 102 ALA A O 1
ATOM 835 N N . SER A 1 103 ? 2.181 10.229 5.555 1.00 88.88 103 SER A N 1
ATOM 836 C CA . SER A 1 103 ? 1.404 11.436 5.249 1.00 88.88 103 SER A CA 1
ATOM 837 C C . SER A 1 103 ? -0.087 11.225 5.504 1.00 88.88 103 SER A C 1
ATOM 839 O O . SER A 1 103 ? -0.728 12.067 6.133 1.00 88.88 103 SER A O 1
ATOM 841 N N . ALA A 1 104 ? -0.624 10.081 5.075 1.00 85.88 104 ALA A N 1
ATOM 842 C CA . ALA A 1 104 ? -2.029 9.736 5.245 1.00 85.88 104 ALA A CA 1
ATOM 843 C C . ALA A 1 104 ? -2.435 9.583 6.714 1.00 85.88 104 ALA A C 1
ATOM 845 O O . ALA A 1 104 ? -3.424 10.177 7.139 1.00 85.88 104 ALA A O 1
ATOM 846 N N . ARG A 1 105 ? -1.628 8.875 7.515 1.00 86.31 105 ARG A N 1
ATOM 847 C CA . ARG A 1 105 ? -1.851 8.726 8.965 1.00 86.31 105 ARG A CA 1
ATOM 848 C C . ARG A 1 105 ? -1.941 10.084 9.666 1.00 86.31 105 ARG A C 1
ATOM 850 O O . ARG A 1 105 ? -2.796 10.296 10.519 1.00 86.31 105 ARG A O 1
ATOM 857 N N . LYS A 1 106 ? -1.094 11.039 9.268 1.00 84.75 106 LYS A N 1
ATOM 858 C CA . LYS A 1 106 ? -1.097 12.400 9.825 1.00 84.75 106 LYS A CA 1
ATOM 859 C C . LYS A 1 106 ? -2.303 13.230 9.376 1.00 84.75 106 LYS A C 1
ATOM 861 O O . LYS A 1 106 ? -2.824 14.003 10.173 1.00 84.75 106 LYS A O 1
ATOM 866 N N . ALA A 1 107 ? -2.693 13.127 8.108 1.00 80.06 107 ALA A N 1
ATOM 867 C CA . ALA A 1 107 ? -3.734 13.970 7.522 1.00 80.06 107 ALA A CA 1
ATOM 868 C C . ALA A 1 107 ? -5.156 13.466 7.812 1.00 80.06 107 ALA A C 1
ATOM 870 O O . ALA A 1 107 ? -6.056 14.278 8.002 1.00 80.06 107 ALA A O 1
ATOM 871 N N . ALA A 1 108 ? -5.346 12.145 7.845 1.00 78.50 108 ALA A N 1
ATOM 872 C CA . ALA A 1 108 ? -6.658 11.506 7.906 1.00 78.50 108 ALA A CA 1
ATOM 873 C C . ALA A 1 108 ? -6.895 10.670 9.176 1.00 78.50 108 ALA A C 1
ATOM 875 O O . ALA A 1 108 ? -8.014 10.220 9.395 1.00 78.50 108 ALA A O 1
ATOM 876 N N . GLY A 1 109 ? -5.879 10.477 10.027 1.00 74.88 109 GLY A N 1
ATOM 877 C CA . GLY A 1 109 ? -6.028 9.761 11.301 1.00 74.88 109 GLY A CA 1
ATOM 878 C C . GLY A 1 109 ? -6.281 8.254 11.170 1.00 74.88 109 GLY A C 1
ATOM 879 O O . GLY A 1 109 ? -6.864 7.670 12.083 1.00 74.88 109 GLY A O 1
ATOM 880 N N . ILE A 1 110 ? -5.874 7.652 10.045 1.00 70.12 110 ILE A N 1
ATOM 881 C CA . ILE A 1 110 ? -5.978 6.207 9.754 1.00 70.12 110 ILE A CA 1
ATOM 882 C C . ILE A 1 110 ? -4.833 5.374 10.334 1.00 70.12 110 ILE A C 1
ATOM 884 O O . ILE A 1 110 ? -3.755 5.947 10.619 1.00 70.12 110 ILE A O 1
#

Nearest PDB structures (foldseek):
  6xlp-assembly1_A  TM=3.816E-01  e=4.253E-01  Escherichia coli
  4ak9-assembly1_B  TM=3.687E-01  e=7.157E-01  Physcomitrium patens
  2iyl-assembly1_D  TM=3.598E-01  e=1.780E+00  Thermus aquaticus
  6qsp-assembly1_B  TM=3.254E-01  e=4.426E+00  Xenorhabdus doucetiae
  2l82-assembly1_A  TM=3.877E-01  e=5.741E+00  synthetic construct

Foldseek 3Di:
DPDPVVVVDDDDDDLFLVSLVVCCVVPNADQEEEFEQPSQPPVVVVVVVPPDPPDPPDPGCGSQVSLLVQLVVCLVVVHDHHHYHYDYPDPVSRVSSVVNVVVSCVPRVD

pLDDT: mean 82.65, std 15.05, range [48.53, 97.38]

Secondary structure (DSSP, 8-state):
---GGGGGS------SHHHHHHHHHHH---SEEEEESS--HHHHHHHHTT---S---SPP--HHHHHHHHHHHHHHHTPPPPEEEEE-S-HHHHHHHHHHHHHHHHHH--

Radius of gyration: 15.11 Å; Cα contacts (8 Å, |Δi|>4): 108; chains: 1; bounding box: 32×31×42 Å